Protein AF-A0A0L0FD41-F1 (afdb_monomer)

Secondary structure (DSSP, 8-state):
-PPPHHHHHHHHHHHHHHHHHHHHHH-TTTTTSTTTTHHHHHHHHHHHHHHHHHHHHH-SHHHHHHHHSSHHHHHHHHHHHHHHHHHHHHHHHHHHHTT--HHHHHHHHHHHTHHHHHHHHHHHHHHHHHTT-TTS--

pLDDT: mean 87.25, std 13.22, range [45.03, 97.62]

Mean predicted aligned error: 6.08 Å

Solvent-accessible surface area (backbone atoms only — not comparable to full-atom values): 7471 Å² total; per-residue (Å²): 138,83,87,48,72,69,58,52,53,51,51,50,51,51,52,52,50,50,51,50,53,50,50,60,68,74,32,75,61,62,68,36,39,81,58,31,21,53,59,37,39,51,54,19,53,53,51,46,53,52,49,52,53,47,38,74,76,64,44,67,65,57,59,59,48,54,35,64,71,43,73,66,27,36,49,52,45,50,52,54,52,50,54,43,53,53,50,48,64,67,45,48,63,58,31,52,76,58,70,49,76,58,67,69,52,51,54,50,21,74,78,47,45,65,38,30,51,30,39,49,52,14,50,41,41,46,45,27,30,73,70,57,47,37,70,64,85,112

Organism: NCBI:txid667725

Radius of gyration: 16.74 Å; Cα contacts (8 Å, |Δi|>4): 90; chains: 1; bounding box: 39×34×46 Å

Foldseek 3Di:
DDQDPVNVVVVVVVVLVVVVVVCVVPPPDCCLALCNLVSLVCVLVVVVVVVVVCCVVPNCVVVVCQCPVDPVSVVVVVVLVVVQVVLCVVCVVLCVVLVHDVVVLVVVCVVPPPSSSSNSVSVSSNSCSVVVNSVVPD

Structure (mmCIF, N/CA/C/O backbone):
data_AF-A0A0L0FD4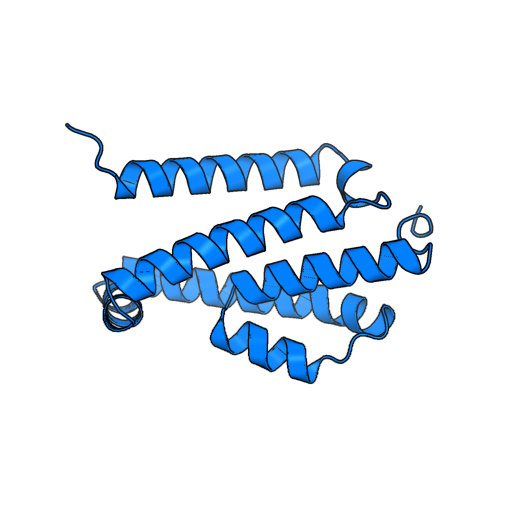1-F1
#
_entry.id   AF-A0A0L0FD41-F1
#
loop_
_atom_site.group_PDB
_atom_site.id
_atom_site.type_symbol
_atom_site.label_atom_id
_atom_site.label_alt_id
_atom_site.label_comp_id
_atom_site.label_asym_id
_atom_site.label_entity_id
_atom_site.label_seq_id
_atom_site.pdbx_PDB_ins_code
_atom_site.Cartn_x
_atom_site.Cartn_y
_atom_site.Cartn_z
_atom_site.occupancy
_atom_site.B_iso_or_equiv
_atom_site.auth_seq_id
_atom_site.auth_comp_id
_atom_site.auth_asym_id
_atom_site.auth_atom_id
_atom_site.pdbx_PDB_model_num
ATOM 1 N N . MET A 1 1 ? 21.272 21.247 -13.715 1.00 63.06 1 MET A N 1
ATOM 2 C CA . MET A 1 1 ? 20.534 19.997 -13.452 1.00 63.06 1 MET A CA 1
ATOM 3 C C . MET A 1 1 ? 19.062 20.362 -13.350 1.00 63.06 1 MET A C 1
ATOM 5 O O . MET A 1 1 ? 18.699 21.079 -12.429 1.00 63.06 1 MET A O 1
ATOM 9 N N . THR A 1 2 ? 18.260 20.024 -14.357 1.00 71.81 2 THR A N 1
ATOM 10 C CA . THR A 1 2 ? 16.814 20.299 -14.379 1.00 71.81 2 THR A CA 1
ATOM 11 C C . THR A 1 2 ? 16.083 19.130 -13.736 1.00 71.81 2 THR A C 1
ATOM 13 O O . THR A 1 2 ? 16.267 18.004 -14.191 1.00 71.81 2 THR A O 1
ATOM 16 N N . ILE A 1 3 ? 15.281 19.390 -12.702 1.00 74.38 3 ILE A N 1
ATOM 17 C CA . ILE A 1 3 ? 14.441 18.363 -12.076 1.00 74.38 3 ILE A CA 1
ATOM 18 C C . ILE A 1 3 ? 13.376 17.934 -13.088 1.00 74.38 3 ILE A C 1
ATOM 20 O O . ILE A 1 3 ? 12.702 18.776 -13.687 1.00 74.38 3 ILE A O 1
ATOM 24 N N . THR A 1 4 ? 13.241 16.632 -13.293 1.00 88.31 4 THR A N 1
ATOM 25 C CA . THR A 1 4 ? 12.251 16.044 -14.199 1.00 88.31 4 THR A CA 1
ATOM 26 C C . THR A 1 4 ? 10.917 15.801 -13.483 1.00 88.31 4 THR A C 1
ATOM 28 O O . THR A 1 4 ? 10.868 15.652 -12.264 1.00 88.31 4 THR A O 1
ATOM 31 N N . LEU A 1 5 ? 9.806 15.740 -14.227 1.00 81.25 5 LEU A N 1
ATOM 32 C CA . LEU A 1 5 ? 8.480 15.455 -13.651 1.00 81.25 5 LEU A CA 1
ATOM 33 C C . LEU A 1 5 ? 8.442 14.162 -12.801 1.00 81.25 5 LEU A C 1
ATOM 35 O O . LEU A 1 5 ? 7.890 14.218 -11.702 1.00 81.25 5 LEU A O 1
ATOM 39 N N . PRO A 1 6 ? 9.065 13.038 -13.215 1.00 81.31 6 PRO A N 1
ATOM 40 C CA . PRO A 1 6 ? 9.140 11.834 -12.384 1.00 81.31 6 PRO A CA 1
ATOM 41 C C . PRO A 1 6 ? 9.857 12.049 -11.047 1.00 81.31 6 PRO A C 1
ATOM 43 O O . PRO A 1 6 ? 9.408 11.542 -10.021 1.00 81.31 6 PRO A O 1
ATOM 46 N N . GLU A 1 7 ? 10.937 12.832 -11.033 1.00 80.44 7 GLU A N 1
ATOM 47 C CA . GLU A 1 7 ? 11.662 13.163 -9.801 1.00 80.44 7 GLU A CA 1
ATOM 48 C C . GLU A 1 7 ? 10.808 14.021 -8.860 1.00 80.44 7 GLU A C 1
ATOM 50 O O . GLU A 1 7 ? 10.832 13.809 -7.647 1.00 80.44 7 GLU A O 1
ATOM 55 N N . ILE A 1 8 ? 9.997 14.939 -9.403 1.00 84.56 8 ILE A N 1
ATOM 56 C CA . ILE A 1 8 ? 9.028 15.717 -8.615 1.00 84.56 8 ILE A CA 1
ATOM 57 C C . ILE A 1 8 ? 7.979 14.787 -8.002 1.00 84.56 8 ILE A C 1
ATOM 59 O O . ILE A 1 8 ? 7.724 14.871 -6.802 1.00 84.56 8 ILE A O 1
ATOM 63 N N . TYR A 1 9 ? 7.394 13.876 -8.786 1.00 84.06 9 TYR A N 1
ATOM 64 C CA . TYR A 1 9 ? 6.399 12.928 -8.275 1.00 84.06 9 TYR A CA 1
ATOM 65 C C . TYR A 1 9 ? 6.976 1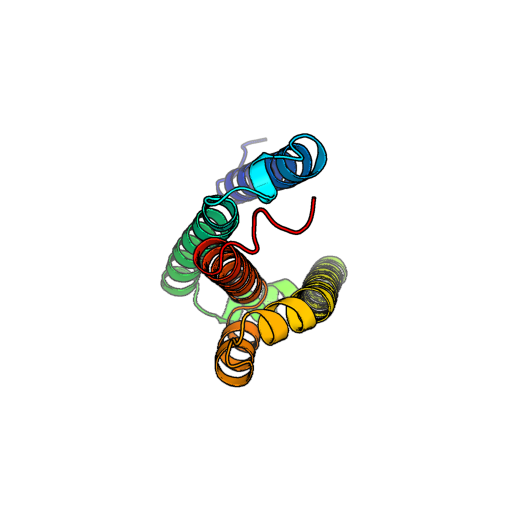2.027 -7.181 1.00 84.06 9 TYR A C 1
ATOM 67 O O . TYR A 1 9 ? 6.331 11.836 -6.149 1.00 84.06 9 TYR A O 1
ATOM 75 N N . ALA A 1 10 ? 8.206 11.539 -7.358 1.00 81.31 10 ALA A N 1
ATOM 76 C CA . ALA A 1 10 ? 8.902 10.749 -6.350 1.00 81.31 10 ALA A CA 1
ATOM 77 C C . ALA A 1 10 ? 9.149 11.552 -5.061 1.00 81.31 10 ALA A C 1
ATOM 79 O O . ALA A 1 10 ? 8.851 11.070 -3.968 1.00 81.31 10 ALA A O 1
ATOM 80 N N . ALA A 1 11 ? 9.624 12.796 -5.172 1.00 82.50 11 ALA A N 1
ATOM 81 C CA . ALA A 1 11 ? 9.842 13.667 -4.019 1.00 82.50 11 ALA A CA 1
ATOM 82 C C . ALA A 1 11 ? 8.533 13.976 -3.271 1.00 82.50 11 ALA A C 1
ATOM 84 O O . ALA A 1 11 ? 8.492 13.905 -2.041 1.00 82.50 11 ALA A O 1
ATOM 85 N N . CYS A 1 12 ? 7.447 14.259 -3.998 1.00 84.31 12 CYS A N 1
ATOM 86 C CA . CYS A 1 12 ? 6.123 14.454 -3.412 1.00 84.31 12 CYS A CA 1
ATOM 87 C C . CYS A 1 12 ? 5.629 13.191 -2.695 1.00 84.31 12 CYS A C 1
ATOM 89 O O . CYS A 1 12 ? 5.158 13.288 -1.564 1.00 84.31 12 CYS A O 1
ATOM 91 N N . ALA A 1 13 ? 5.774 12.012 -3.306 1.00 84.06 13 ALA A N 1
ATOM 92 C CA . ALA A 1 13 ? 5.374 10.746 -2.696 1.00 84.06 13 ALA A CA 1
ATOM 93 C C . ALA A 1 13 ? 6.143 10.471 -1.393 1.00 84.06 13 ALA A C 1
ATOM 95 O O . ALA A 1 13 ? 5.531 10.128 -0.380 1.00 84.06 13 ALA A O 1
ATOM 96 N N . LEU A 1 14 ? 7.462 10.694 -1.386 1.00 84.25 14 LEU A N 1
ATOM 97 C CA . LEU A 1 14 ? 8.297 10.564 -0.189 1.00 84.25 14 LEU A CA 1
ATOM 98 C C . LEU A 1 14 ? 7.890 11.556 0.904 1.00 84.25 14 LEU A C 1
ATOM 100 O O . LEU A 1 14 ? 7.770 11.168 2.064 1.00 84.25 14 LEU A O 1
ATOM 104 N N . ALA A 1 15 ? 7.627 12.816 0.547 1.00 83.56 15 ALA A N 1
ATOM 105 C CA . ALA A 1 15 ? 7.168 13.824 1.497 1.00 83.56 15 ALA A CA 1
ATOM 106 C C . ALA A 1 15 ? 5.806 13.450 2.105 1.00 83.56 15 ALA A C 1
ATOM 108 O O . ALA A 1 15 ? 5.643 13.497 3.323 1.00 83.56 15 ALA A O 1
ATOM 109 N N . CYS A 1 16 ? 4.846 13.012 1.286 1.00 81.56 16 CYS A N 1
ATOM 110 C CA . CYS A 1 16 ? 3.546 12.538 1.759 1.00 81.56 16 CYS A CA 1
ATOM 111 C C . CYS A 1 16 ? 3.688 11.313 2.674 1.00 81.56 16 CYS A C 1
ATOM 113 O O . CYS A 1 16 ? 3.068 11.276 3.735 1.00 81.56 16 CYS A O 1
ATOM 115 N N . GLY A 1 17 ? 4.532 10.343 2.309 1.00 82.19 17 GLY A N 1
ATOM 116 C CA . GLY A 1 17 ? 4.825 9.172 3.137 1.00 82.19 17 GLY A CA 1
ATOM 117 C C . GLY A 1 17 ? 5.469 9.544 4.475 1.00 82.19 17 GLY A C 1
ATOM 118 O O . GLY A 1 17 ? 5.042 9.063 5.521 1.00 82.19 17 GLY A O 1
ATOM 119 N N . ALA A 1 18 ? 6.434 10.464 4.475 1.00 82.38 18 ALA A N 1
ATOM 120 C CA . ALA A 1 18 ? 7.060 10.959 5.697 1.00 82.38 18 ALA A CA 1
ATOM 121 C C . ALA A 1 18 ? 6.048 11.677 6.603 1.00 82.38 18 ALA A C 1
ATOM 123 O O . ALA A 1 18 ? 5.997 11.409 7.801 1.00 82.38 18 ALA A O 1
ATOM 124 N N . VAL A 1 19 ? 5.189 12.532 6.037 1.00 79.62 19 VAL A N 1
ATOM 125 C CA . VAL A 1 19 ? 4.104 13.189 6.783 1.00 79.62 19 VAL A CA 1
ATOM 126 C C . VAL A 1 19 ? 3.144 12.155 7.367 1.00 79.62 19 VAL A C 1
ATOM 128 O O . VAL A 1 19 ? 2.779 12.264 8.537 1.00 79.62 19 VAL A O 1
ATOM 131 N N . PHE A 1 20 ? 2.767 11.130 6.601 1.00 77.19 20 PHE A N 1
ATOM 132 C CA . PHE A 1 20 ? 1.929 10.036 7.090 1.00 77.19 20 PHE A CA 1
ATOM 133 C C . PHE A 1 20 ? 2.566 9.333 8.296 1.00 77.19 20 PHE A C 1
ATOM 135 O O . PHE A 1 20 ? 1.936 9.215 9.343 1.00 77.19 20 PHE A O 1
ATOM 142 N N . LEU A 1 21 ? 3.839 8.946 8.195 1.00 81.56 21 LEU A N 1
ATOM 143 C CA . LEU A 1 21 ? 4.557 8.261 9.272 1.00 81.56 21 LEU A CA 1
ATOM 144 C C . LEU A 1 21 ? 4.711 9.139 10.522 1.00 81.56 21 LEU A C 1
ATOM 146 O O . LEU A 1 21 ? 4.439 8.691 11.638 1.00 81.56 21 LEU A O 1
ATOM 150 N N . VAL A 1 22 ? 5.076 10.408 10.352 1.00 78.62 22 VAL A N 1
ATOM 151 C CA . VAL A 1 22 ? 5.218 11.357 11.465 1.00 78.62 22 VAL A CA 1
ATOM 152 C C . VAL A 1 22 ? 3.865 11.580 12.142 1.00 78.62 22 VAL A C 1
ATOM 154 O O . VAL A 1 22 ? 3.740 11.407 13.352 1.00 78.62 22 VAL A O 1
ATOM 157 N N . THR A 1 23 ? 2.816 11.887 11.379 1.00 69.12 23 THR A N 1
ATOM 158 C CA . THR A 1 23 ? 1.479 12.111 11.953 1.00 69.12 23 THR A CA 1
ATOM 159 C C . THR A 1 23 ? 0.924 10.856 12.627 1.00 69.12 23 THR A C 1
ATOM 161 O O . THR A 1 23 ? 0.356 10.969 13.712 1.00 69.12 23 THR A O 1
ATOM 164 N N . SER A 1 24 ? 1.172 9.665 12.068 1.00 67.94 24 SER A N 1
ATOM 165 C CA . SER A 1 24 ? 0.786 8.385 12.677 1.00 67.94 24 SER A CA 1
ATOM 166 C C . SER A 1 24 ? 1.470 8.107 14.017 1.00 67.94 24 SER A C 1
ATOM 168 O O . SER A 1 24 ? 0.847 7.559 14.922 1.00 67.94 24 SER A O 1
ATOM 170 N N . THR A 1 25 ? 2.732 8.517 14.161 1.00 72.12 25 THR A N 1
ATOM 171 C CA . THR A 1 25 ? 3.545 8.243 15.353 1.00 72.12 25 THR A CA 1
ATOM 172 C C . THR A 1 25 ? 3.279 9.250 16.470 1.00 72.12 25 THR A C 1
ATOM 174 O O . THR A 1 25 ? 3.163 8.876 17.633 1.00 72.12 25 THR A O 1
ATOM 177 N N . PHE A 1 26 ? 3.184 10.538 16.133 1.00 66.19 26 PHE A N 1
ATOM 178 C CA . PHE A 1 26 ? 3.117 11.610 17.131 1.00 66.19 26 PHE A CA 1
ATOM 179 C C . PHE A 1 26 ? 1.691 11.999 17.531 1.00 66.19 26 PHE A C 1
ATOM 181 O O . PHE A 1 26 ? 1.497 12.620 18.574 1.00 66.19 26 PHE A O 1
ATOM 188 N N . SER A 1 27 ? 0.678 11.636 16.741 1.00 55.53 27 SER A N 1
ATOM 189 C CA . SER A 1 27 ? -0.721 11.955 17.039 1.00 55.53 27 SER A CA 1
ATOM 190 C C . SER A 1 27 ? -1.489 10.700 17.438 1.00 55.53 27 SER A C 1
ATOM 192 O O . SER A 1 27 ? -2.291 10.181 16.663 1.00 55.53 27 SER A O 1
ATOM 194 N N . GLY A 1 28 ? -1.291 10.235 18.675 1.00 52.66 28 GLY A N 1
ATOM 195 C CA . GLY A 1 28 ? -1.993 9.064 19.221 1.00 52.66 28 GLY A CA 1
ATOM 196 C C . GLY A 1 28 ? -3.530 9.128 19.130 1.00 52.66 28 GLY A C 1
ATOM 197 O O . GLY A 1 28 ? -4.177 8.086 19.179 1.00 52.66 28 GLY A O 1
ATOM 198 N N . SER A 1 29 ? -4.125 10.317 18.933 1.00 53.25 29 SER A N 1
ATOM 199 C CA . SER A 1 29 ? -5.572 10.510 18.720 1.00 53.25 29 SER A CA 1
ATOM 200 C C . SER A 1 29 ? -6.017 10.557 17.247 1.00 53.25 29 SER A C 1
ATOM 202 O O . SER A 1 29 ? -7.188 10.317 16.951 1.00 53.25 29 SER A O 1
ATOM 204 N N . PHE A 1 30 ? -5.119 10.852 16.298 1.00 50.56 30 PHE A N 1
ATOM 205 C CA . PHE A 1 30 ? -5.492 11.070 14.890 1.00 50.56 30 PHE A CA 1
ATOM 206 C C . PHE A 1 30 ? -5.786 9.753 14.158 1.00 50.56 30 PHE A C 1
ATOM 208 O O . PHE A 1 30 ? -6.635 9.707 13.269 1.00 50.56 30 PHE A O 1
ATOM 215 N N . MET A 1 31 ? -5.134 8.665 14.581 1.00 54.44 31 MET A N 1
ATOM 216 C CA . MET A 1 31 ? -5.308 7.318 14.019 1.00 54.44 31 MET A CA 1
ATOM 217 C C . MET A 1 31 ? -6.216 6.390 14.832 1.00 54.44 31 MET A C 1
ATOM 219 O O . MET A 1 31 ? -6.434 5.248 14.436 1.00 54.44 31 MET A O 1
ATOM 223 N N . THR A 1 32 ? -6.762 6.868 15.946 1.00 58.25 32 THR A N 1
ATOM 224 C CA . THR A 1 32 ? -7.642 6.092 16.838 1.00 58.25 32 THR A CA 1
ATOM 225 C C . THR A 1 32 ? -9.062 6.662 16.892 1.00 58.25 32 THR A C 1
ATOM 227 O O . THR A 1 32 ? -9.980 6.020 17.387 1.00 58.25 32 THR A O 1
ATOM 230 N N . GLY A 1 33 ? -9.291 7.851 16.325 1.00 65.19 33 GLY A N 1
ATOM 231 C CA . GLY A 1 33 ? -10.615 8.465 16.264 1.00 65.19 33 GLY A CA 1
ATOM 232 C C . GLY A 1 33 ? -11.544 7.866 15.202 1.00 65.19 33 GLY A C 1
ATOM 233 O O . GLY A 1 33 ? -11.128 7.169 14.276 1.00 65.19 33 GLY A O 1
ATOM 234 N N . SER A 1 34 ? -12.820 8.259 15.254 1.00 76.12 34 SER A N 1
ATOM 235 C CA . SER A 1 34 ? -13.874 7.872 14.296 1.00 76.12 34 SER A CA 1
ATOM 236 C C . SER A 1 34 ? -13.599 8.248 12.832 1.00 76.12 34 SER A C 1
ATOM 238 O O . SER A 1 34 ? -14.395 7.917 11.959 1.00 76.12 34 SER A O 1
ATOM 240 N N . LYS A 1 35 ? -12.493 8.947 12.554 1.00 84.00 35 LYS A N 1
ATOM 241 C CA . LYS A 1 35 ? -12.059 9.411 11.230 1.00 84.00 35 LYS A CA 1
ATOM 242 C C . LYS A 1 35 ? -10.694 8.860 10.803 1.00 84.00 35 LYS A C 1
ATOM 244 O O . LYS A 1 35 ? -10.186 9.271 9.763 1.00 84.00 35 LYS A O 1
ATOM 249 N N . ALA A 1 36 ? -10.115 7.922 11.556 1.00 84.31 36 ALA A N 1
ATOM 250 C CA . ALA A 1 36 ? -8.800 7.343 11.267 1.00 84.31 36 ALA A CA 1
ATOM 251 C C . ALA A 1 36 ? -8.691 6.734 9.856 1.00 84.31 36 ALA A C 1
ATOM 253 O O . ALA A 1 36 ? -7.616 6.713 9.264 1.00 84.31 36 ALA A O 1
ATOM 254 N N . TYR A 1 37 ? -9.815 6.288 9.285 1.00 89.75 37 TYR A N 1
ATOM 255 C CA . TYR A 1 37 ? -9.883 5.733 7.934 1.00 89.75 37 TYR A 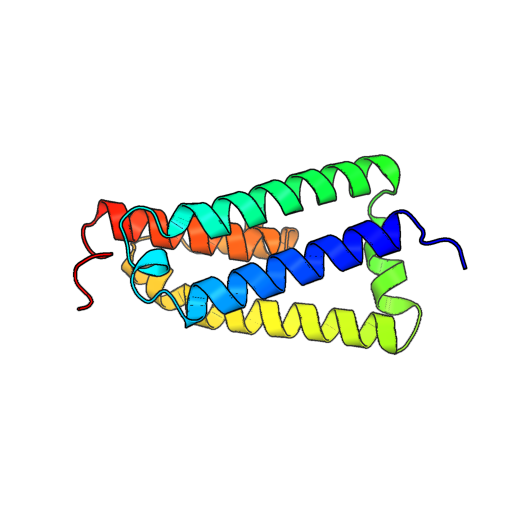CA 1
ATOM 256 C C . TYR A 1 37 ? -9.632 6.752 6.810 1.00 89.75 37 TYR A C 1
ATOM 258 O O . TYR A 1 37 ? -9.307 6.344 5.697 1.00 89.75 37 TYR A O 1
ATOM 266 N N . ILE A 1 38 ? -9.791 8.060 7.059 1.00 89.50 38 ILE A N 1
ATOM 267 C CA . ILE A 1 38 ? -9.733 9.089 6.006 1.00 89.50 38 ILE A CA 1
ATOM 268 C C . ILE A 1 38 ? -8.351 9.129 5.359 1.00 89.50 38 ILE A C 1
ATOM 270 O O . ILE A 1 38 ? -8.240 9.191 4.138 1.00 89.50 38 ILE A O 1
ATOM 274 N N . VAL A 1 39 ? -7.296 9.074 6.169 1.00 86.69 39 VAL A N 1
ATOM 275 C CA . VAL A 1 39 ? -5.925 9.183 5.670 1.00 86.69 39 VAL A CA 1
ATOM 276 C C . VAL A 1 39 ? -5.578 8.025 4.727 1.00 86.69 39 VAL A C 1
ATOM 278 O O . VAL A 1 39 ? -5.280 8.305 3.566 1.00 86.69 39 VAL A O 1
ATOM 281 N N . PRO A 1 40 ? -5.673 6.739 5.127 1.00 90.50 40 PRO A N 1
ATOM 282 C CA . PRO A 1 40 ? -5.414 5.645 4.195 1.00 90.50 40 PRO A CA 1
ATOM 283 C C . PRO A 1 40 ? -6.380 5.650 2.998 1.00 90.50 40 PRO A C 1
ATOM 285 O O . PRO A 1 40 ? -5.965 5.300 1.895 1.00 90.50 40 PRO A O 1
ATOM 288 N N . ALA A 1 41 ? -7.627 6.115 3.152 1.00 93.31 41 ALA A N 1
ATOM 289 C CA . ALA A 1 41 ? -8.548 6.249 2.021 1.00 93.31 41 ALA A CA 1
ATOM 290 C C . ALA A 1 41 ? -8.042 7.248 0.964 1.00 93.31 41 ALA A C 1
ATOM 292 O O . ALA A 1 41 ? -8.065 6.927 -0.221 1.00 93.31 41 ALA A O 1
ATOM 293 N N . ILE A 1 42 ? -7.552 8.424 1.378 1.00 91.19 42 ILE A N 1
ATOM 294 C CA . ILE A 1 42 ? -6.985 9.441 0.472 1.00 91.19 42 ILE A CA 1
ATOM 295 C C . ILE A 1 42 ? -5.710 8.916 -0.195 1.00 91.19 42 ILE A C 1
ATOM 297 O O . ILE A 1 42 ? -5.552 9.054 -1.406 1.00 91.19 42 ILE A O 1
ATOM 301 N N . PHE A 1 43 ? -4.806 8.292 0.563 1.00 90.00 43 PHE A N 1
ATOM 302 C CA . PHE A 1 43 ? -3.573 7.743 -0.010 1.00 90.00 43 PHE A CA 1
ATOM 303 C C . PHE A 1 43 ? -3.863 6.644 -1.036 1.00 90.00 43 PHE A C 1
ATOM 305 O O . PHE A 1 43 ? -3.290 6.653 -2.125 1.00 90.00 43 PHE A O 1
ATOM 312 N N . SER A 1 44 ? -4.786 5.731 -0.724 1.00 94.81 44 SER A N 1
ATOM 313 C CA . SER A 1 44 ? -5.182 4.669 -1.648 1.00 94.81 44 SER A CA 1
ATOM 314 C C . SER A 1 44 ? -5.857 5.228 -2.904 1.00 94.81 44 SER A C 1
ATOM 316 O O . SER A 1 44 ? -5.473 4.858 -4.013 1.00 94.81 44 SER A O 1
ATOM 318 N N . SER A 1 45 ? -6.805 6.163 -2.768 1.00 94.50 45 SER A N 1
ATOM 319 C CA . SER A 1 45 ? -7.509 6.740 -3.921 1.00 94.50 45 SER A CA 1
ATOM 320 C C . SER A 1 45 ? -6.599 7.602 -4.800 1.00 94.50 45 SER A C 1
ATOM 322 O O . SER A 1 45 ? -6.674 7.522 -6.029 1.00 94.50 45 SER A O 1
ATOM 324 N N . GLY A 1 46 ? -5.704 8.382 -4.190 1.00 92.62 46 GLY A N 1
ATOM 325 C CA . GLY A 1 46 ? -4.701 9.174 -4.893 1.00 92.62 46 GLY A CA 1
ATOM 326 C C . GLY A 1 46 ? -3.730 8.290 -5.672 1.00 92.62 46 GLY A C 1
ATOM 327 O O . GLY A 1 46 ? -3.520 8.510 -6.866 1.00 92.62 46 GLY A O 1
ATOM 328 N N . PHE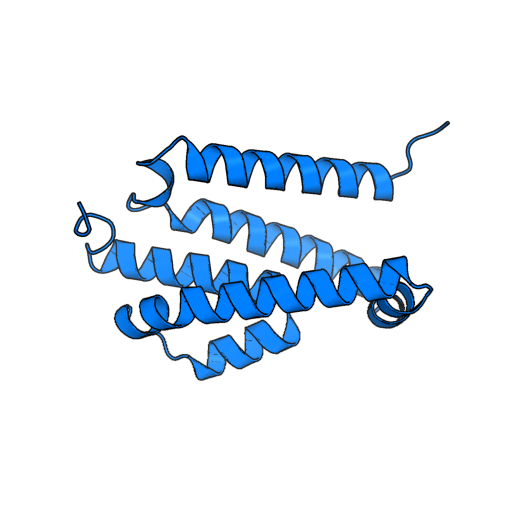 A 1 47 ? -3.201 7.240 -5.036 1.00 93.62 47 PHE A N 1
ATOM 329 C CA . PHE A 1 47 ? -2.270 6.332 -5.702 1.00 93.62 47 PHE A CA 1
ATOM 330 C C . PHE A 1 47 ? -2.953 5.484 -6.785 1.00 93.62 47 PHE A C 1
ATOM 332 O O . PHE A 1 47 ? -2.377 5.286 -7.854 1.00 93.62 47 PHE A O 1
ATOM 339 N N . LEU A 1 48 ? -4.201 5.052 -6.573 1.00 96.00 48 LEU A N 1
ATOM 340 C CA . LEU A 1 48 ? -4.993 4.381 -7.605 1.00 96.00 48 LEU A CA 1
ATOM 341 C C . LEU A 1 48 ? -5.208 5.286 -8.822 1.00 96.00 48 LEU A C 1
ATOM 343 O O . LEU A 1 48 ? -5.000 4.847 -9.948 1.00 96.00 48 LEU A O 1
ATOM 347 N N . SER A 1 49 ? -5.578 6.549 -8.600 1.00 95.62 49 SER A N 1
ATOM 348 C CA . SER A 1 49 ? -5.802 7.516 -9.682 1.00 95.62 49 SER A CA 1
ATOM 349 C C . SER A 1 49 ? -4.530 7.744 -10.496 1.00 95.62 49 SER A C 1
ATOM 351 O O . SER A 1 49 ? -4.566 7.677 -11.723 1.00 95.62 49 SER A O 1
ATOM 353 N N . PHE A 1 50 ? -3.395 7.940 -9.819 1.00 93.06 50 PHE A N 1
ATOM 354 C CA . PHE A 1 50 ? -2.096 8.051 -10.481 1.00 93.06 50 PHE A CA 1
ATOM 355 C C . PHE A 1 50 ? -1.750 6.777 -11.262 1.00 93.06 50 PHE A C 1
ATOM 357 O O . PHE A 1 50 ? -1.393 6.860 -12.430 1.00 93.06 50 PHE A O 1
ATOM 364 N N . SER A 1 51 ? -1.956 5.599 -10.667 1.00 94.50 51 SER A N 1
ATOM 365 C CA . SER A 1 51 ? -1.674 4.309 -11.310 1.00 94.50 51 SER A CA 1
ATOM 366 C C . SER A 1 51 ? -2.527 4.074 -12.556 1.00 94.50 51 SER A C 1
ATOM 368 O O . SER A 1 51 ? -2.014 3.594 -13.561 1.00 94.50 51 SER A O 1
ATOM 370 N N . ILE A 1 52 ? -3.812 4.446 -12.531 1.00 95.62 52 ILE A N 1
ATOM 371 C CA . ILE A 1 52 ? -4.688 4.379 -13.709 1.00 95.62 52 ILE A CA 1
ATOM 372 C C . ILE A 1 52 ? -4.148 5.284 -14.818 1.00 95.62 52 ILE A C 1
ATOM 374 O O . ILE A 1 52 ? -4.033 4.839 -15.957 1.00 95.62 52 ILE A O 1
ATOM 378 N N . ILE A 1 53 ? -3.779 6.527 -14.491 1.00 94.88 53 ILE A N 1
ATOM 379 C CA . ILE A 1 53 ? -3.201 7.468 -15.459 1.00 94.88 53 ILE A CA 1
ATOM 380 C C . ILE A 1 53 ? -1.908 6.893 -16.051 1.00 94.88 53 ILE A C 1
ATOM 382 O O . ILE A 1 53 ? -1.746 6.906 -17.269 1.00 94.88 53 ILE A O 1
ATOM 386 N N . THR A 1 54 ? -1.011 6.346 -15.230 1.00 93.75 54 THR A N 1
ATOM 387 C CA . THR A 1 54 ? 0.230 5.714 -15.701 1.00 93.75 54 THR A CA 1
ATOM 388 C C . THR A 1 54 ? -0.058 4.531 -16.621 1.00 93.75 54 THR A C 1
ATOM 390 O O . THR A 1 54 ? 0.486 4.473 -17.716 1.00 93.75 54 THR A O 1
ATOM 393 N N . ILE A 1 55 ? -0.963 3.621 -16.245 1.00 95.50 55 ILE A N 1
ATOM 394 C CA . ILE A 1 55 ? -1.305 2.448 -17.067 1.00 95.50 55 ILE A CA 1
ATOM 395 C C . ILE A 1 55 ? -1.932 2.865 -18.402 1.00 95.50 55 ILE A C 1
ATOM 397 O O . ILE A 1 55 ? -1.625 2.266 -19.429 1.00 95.50 55 ILE A O 1
ATOM 401 N N . VAL A 1 56 ? -2.787 3.890 -18.414 1.00 97.12 56 VAL A N 1
ATOM 402 C CA . VAL A 1 56 ? -3.399 4.402 -19.651 1.00 97.12 56 VAL A CA 1
ATOM 403 C C . VAL A 1 56 ? -2.349 5.002 -20.592 1.00 97.12 56 VAL A C 1
ATOM 405 O O . VAL A 1 56 ? -2.462 4.825 -21.802 1.00 97.12 56 VAL A O 1
ATOM 408 N N . ASN A 1 57 ? -1.333 5.688 -20.059 1.00 95.50 57 ASN A N 1
ATOM 409 C CA . ASN A 1 57 ? -0.316 6.363 -20.871 1.00 95.50 57 ASN A CA 1
ATOM 410 C C . ASN A 1 57 ? 0.869 5.463 -21.260 1.00 95.50 57 ASN A C 1
ATOM 412 O O . ASN A 1 57 ? 1.439 5.636 -22.333 1.00 95.50 57 ASN A O 1
ATOM 416 N N . GLU A 1 58 ? 1.248 4.516 -20.404 1.00 95.38 58 GLU A N 1
ATOM 417 C CA . GLU A 1 58 ? 2.500 3.752 -20.525 1.00 95.38 58 GLU A CA 1
ATOM 418 C C . GLU A 1 58 ? 2.272 2.234 -20.637 1.00 95.38 58 GLU A C 1
ATOM 420 O O . GLU A 1 58 ? 3.183 1.478 -20.983 1.00 95.38 58 GLU A O 1
ATOM 425 N N . GLY A 1 59 ? 1.048 1.764 -20.384 1.00 95.19 59 GLY A N 1
ATOM 426 C CA . GLY A 1 59 ? 0.708 0.346 -20.352 1.00 95.19 59 GLY A CA 1
ATOM 427 C C . GLY A 1 59 ? 1.245 -0.382 -19.114 1.00 95.19 59 GLY A C 1
ATOM 428 O O . GLY A 1 59 ? 1.762 0.210 -18.170 1.00 95.19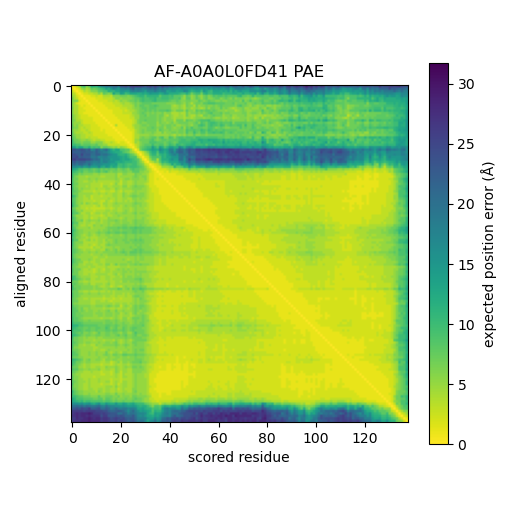 59 GLY A O 1
ATOM 429 N N . LEU A 1 60 ? 1.107 -1.712 -19.111 1.00 94.81 60 LEU A N 1
ATOM 430 C CA . LEU A 1 60 ? 1.566 -2.572 -18.009 1.00 94.81 60 LEU A CA 1
ATOM 431 C C . LEU A 1 60 ? 2.984 -3.122 -18.209 1.00 94.81 60 LEU A C 1
ATOM 433 O O . LEU A 1 60 ? 3.619 -3.535 -17.242 1.00 94.81 60 LEU A O 1
ATOM 437 N N . ALA A 1 61 ? 3.501 -3.131 -19.441 1.00 96.38 61 ALA A N 1
ATOM 438 C CA . ALA A 1 61 ? 4.833 -3.663 -19.735 1.00 96.38 61 ALA A CA 1
ATOM 439 C C . ALA A 1 61 ? 5.964 -2.981 -18.928 1.00 96.38 61 ALA A C 1
ATOM 441 O O . ALA A 1 61 ? 6.836 -3.703 -18.428 1.00 96.38 61 ALA A O 1
ATOM 442 N N . PRO A 1 62 ? 5.944 -1.646 -18.706 1.00 94.50 62 PRO A N 1
ATOM 443 C CA . PRO A 1 62 ? 6.950 -0.975 -17.884 1.00 94.50 62 PRO A CA 1
ATOM 444 C C . PRO A 1 62 ? 6.974 -1.438 -16.428 1.00 94.50 62 PRO A C 1
ATOM 446 O O . PRO A 1 62 ? 8.024 -1.353 -15.796 1.00 94.50 62 PRO A O 1
ATOM 449 N N . VAL A 1 63 ? 5.862 -1.967 -15.897 1.00 91.69 63 VAL A N 1
ATOM 450 C CA . VAL A 1 63 ? 5.827 -2.515 -14.535 1.00 91.69 63 VAL A CA 1
ATOM 451 C C . VAL A 1 63 ? 6.857 -3.627 -14.425 1.00 91.69 63 VAL A C 1
ATOM 453 O O . VAL A 1 63 ? 7.779 -3.517 -13.630 1.00 91.69 63 VAL A O 1
ATOM 456 N N . TRP A 1 64 ? 6.769 -4.669 -15.250 1.00 93.81 64 TRP A N 1
ATOM 457 C CA . TRP A 1 64 ? 7.729 -5.770 -15.168 1.00 93.81 64 TRP A CA 1
ATOM 458 C C . TRP A 1 64 ? 9.151 -5.308 -15.500 1.00 93.81 64 TRP A C 1
ATOM 460 O O . TRP A 1 64 ? 10.078 -5.567 -14.737 1.00 93.81 64 TRP A O 1
ATOM 470 N N . TYR A 1 65 ? 9.304 -4.552 -16.590 1.00 96.69 65 TYR A N 1
ATOM 471 C CA . TYR A 1 65 ? 10.609 -4.088 -17.053 1.00 96.69 65 TYR A CA 1
ATOM 472 C C . TYR A 1 65 ? 11.379 -3.307 -15.975 1.00 96.69 65 TYR A C 1
ATOM 474 O O . TYR A 1 65 ? 12.534 -3.630 -15.698 1.00 96.69 65 TYR A O 1
ATOM 482 N N . ASN A 1 66 ? 10.738 -2.341 -15.307 1.00 94.69 66 ASN A N 1
ATOM 483 C CA . ASN A 1 66 ? 11.388 -1.516 -14.284 1.00 94.69 66 ASN A CA 1
ATOM 484 C C . ASN A 1 66 ? 11.771 -2.311 -13.025 1.00 94.69 66 ASN A C 1
ATOM 486 O O . ASN A 1 66 ? 12.771 -1.991 -12.384 1.00 94.69 66 ASN A O 1
ATOM 490 N N . HIS A 1 67 ? 11.030 -3.373 -12.695 1.00 95.56 67 HIS A N 1
ATOM 491 C CA . HIS A 1 67 ? 11.329 -4.237 -11.548 1.00 95.56 67 HIS A CA 1
ATOM 492 C C . HIS A 1 67 ? 12.403 -5.293 -11.840 1.00 95.56 67 HIS A C 1
ATOM 494 O O . HIS A 1 67 ? 12.864 -5.950 -10.914 1.00 95.56 67 HIS A O 1
ATOM 500 N N . THR A 1 68 ? 12.823 -5.464 -13.097 1.00 96.19 68 THR A N 1
ATOM 501 C CA . THR A 1 68 ? 13.846 -6.456 -13.477 1.00 96.19 68 THR A CA 1
ATOM 502 C C . THR A 1 68 ? 15.044 -5.860 -14.213 1.00 96.19 68 THR A C 1
ATOM 504 O O . THR A 1 68 ? 15.934 -6.599 -14.626 1.00 96.19 68 THR A O 1
ATOM 507 N N . LEU A 1 69 ? 15.076 -4.540 -14.413 1.00 96.75 69 LEU A N 1
ATOM 508 C CA . LEU A 1 69 ? 16.080 -3.867 -15.242 1.00 96.75 69 LEU A CA 1
ATOM 509 C C . LEU A 1 69 ? 17.513 -4.044 -14.720 1.00 96.75 69 LEU A C 1
ATOM 511 O O . LEU A 1 69 ? 18.461 -4.157 -15.492 1.00 96.75 69 LEU A O 1
ATOM 515 N N . ASN A 1 70 ? 17.684 -4.009 -13.402 1.00 97.19 70 ASN A N 1
ATOM 516 C CA . ASN A 1 70 ? 18.9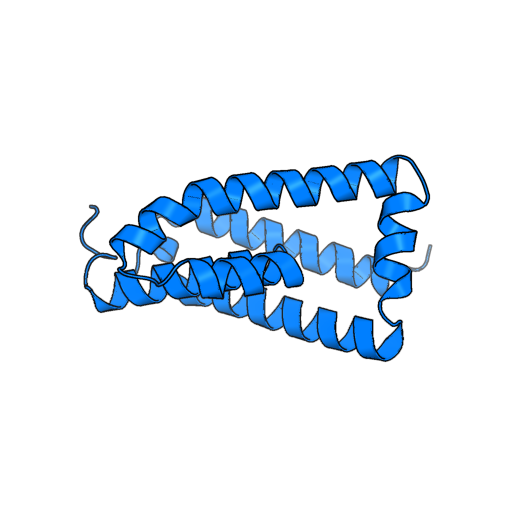72 -4.115 -12.728 1.00 97.19 70 ASN A CA 1
ATOM 517 C C . ASN A 1 70 ? 18.759 -4.544 -11.267 1.00 97.19 70 ASN A C 1
ATOM 519 O O . ASN A 1 70 ? 17.624 -4.665 -10.806 1.00 97.19 70 ASN A O 1
ATOM 523 N N . TYR A 1 71 ? 19.849 -4.737 -10.520 1.00 97.31 71 TYR A N 1
ATOM 524 C CA . TYR A 1 71 ? 19.760 -5.157 -9.120 1.00 97.31 71 TYR A CA 1
ATOM 525 C C . TYR A 1 71 ? 18.993 -4.182 -8.221 1.00 97.31 71 TYR A C 1
ATOM 527 O O . TYR A 1 71 ? 18.313 -4.646 -7.313 1.00 97.31 71 TYR A O 1
ATOM 535 N N . TRP A 1 72 ? 19.042 -2.870 -8.476 1.00 97.38 72 TRP A N 1
ATOM 536 C CA . TRP A 1 72 ? 18.242 -1.899 -7.723 1.00 97.38 72 TRP A CA 1
ATOM 537 C C . TRP A 1 72 ? 16.749 -2.050 -8.014 1.00 97.38 72 TRP A C 1
ATOM 539 O O . TRP A 1 72 ? 15.959 -2.096 -7.079 1.00 97.38 72 TRP A O 1
ATOM 549 N N . GLY A 1 73 ? 16.360 -2.207 -9.282 1.00 96.12 73 GLY A N 1
ATOM 550 C CA . GLY A 1 73 ? 14.967 -2.469 -9.663 1.00 96.12 73 GLY A CA 1
ATOM 551 C C . GLY A 1 73 ? 14.422 -3.743 -9.011 1.00 96.12 73 GLY A C 1
ATOM 552 O O . GLY A 1 73 ? 13.354 -3.718 -8.396 1.00 96.12 73 GLY A O 1
ATOM 553 N N . SER A 1 74 ? 15.199 -4.829 -9.053 1.00 96.69 74 SER A N 1
ATOM 554 C CA . SER A 1 74 ? 14.834 -6.091 -8.401 1.00 96.69 74 SER A CA 1
ATOM 555 C C . SER A 1 74 ? 14.770 -5.963 -6.879 1.00 96.69 74 SER A C 1
ATOM 557 O O . SER A 1 74 ? 13.858 -6.499 -6.253 1.00 96.69 74 SER A O 1
ATOM 559 N N . GLN A 1 75 ? 15.711 -5.240 -6.267 1.00 97.62 75 GLN A N 1
ATOM 560 C CA . GLN A 1 75 ? 15.736 -5.027 -4.822 1.00 97.62 75 GLN A CA 1
ATOM 561 C C . GLN A 1 75 ? 14.536 -4.193 -4.349 1.00 97.62 75 GLN A C 1
ATOM 563 O O . GLN A 1 75 ? 13.908 -4.578 -3.365 1.00 97.62 75 GLN A O 1
ATOM 568 N N . ILE A 1 76 ? 14.150 -3.142 -5.082 1.00 95.25 76 ILE A N 1
ATOM 569 C CA . ILE A 1 76 ? 12.933 -2.357 -4.815 1.00 95.25 76 ILE A CA 1
ATOM 570 C C . ILE A 1 76 ? 11.685 -3.237 -4.952 1.00 95.25 76 ILE A C 1
ATOM 572 O O . ILE A 1 76 ? 10.794 -3.173 -4.110 1.00 95.25 76 ILE A O 1
ATOM 576 N N . CYS A 1 77 ? 11.622 -4.100 -5.973 1.00 94.94 77 CYS A N 1
ATOM 577 C CA . CYS A 1 77 ? 10.516 -5.047 -6.129 1.00 94.94 77 CYS A CA 1
ATOM 578 C C . CYS A 1 77 ? 10.346 -5.931 -4.888 1.00 94.94 77 CYS A C 1
ATOM 580 O O . CYS A 1 77 ? 9.248 -6.054 -4.347 1.00 94.94 77 CYS A O 1
ATOM 582 N N . ILE A 1 78 ? 11.449 -6.517 -4.418 1.00 95.94 78 ILE A N 1
ATOM 583 C CA . ILE A 1 78 ? 11.459 -7.387 -3.240 1.00 95.94 78 ILE A CA 1
ATOM 584 C C . ILE A 1 78 ? 11.042 -6.606 -1.991 1.00 95.94 78 ILE A C 1
ATOM 586 O O . ILE A 1 78 ? 10.218 -7.102 -1.226 1.00 95.94 78 ILE A O 1
ATOM 590 N N . ASP A 1 79 ? 11.557 -5.390 -1.801 1.00 96.00 79 ASP A N 1
ATOM 591 C CA . ASP A 1 79 ? 11.200 -4.528 -0.670 1.00 96.00 79 ASP A CA 1
ATOM 592 C C . ASP A 1 79 ? 9.689 -4.242 -0.627 1.00 96.00 79 ASP A C 1
ATOM 594 O O . ASP A 1 79 ? 9.027 -4.465 0.391 1.00 96.00 79 ASP A O 1
ATOM 598 N N . LEU A 1 80 ? 9.102 -3.877 -1.772 1.00 93.44 80 LEU A N 1
ATOM 599 C CA . LEU A 1 80 ? 7.660 -3.653 -1.897 1.00 93.44 80 LEU A CA 1
ATOM 600 C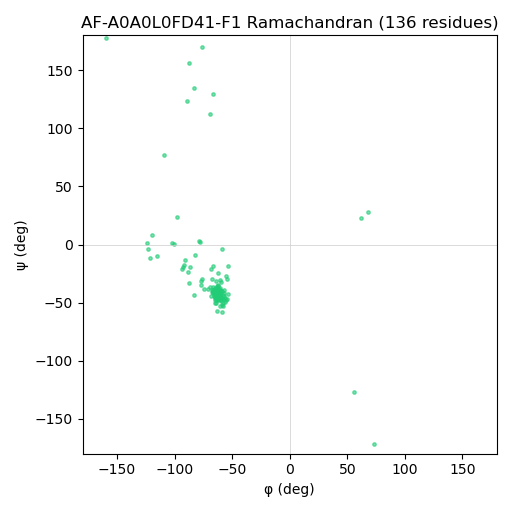 C . LEU A 1 80 ? 6.844 -4.912 -1.575 1.00 93.44 80 LEU A C 1
ATOM 602 O O . LEU A 1 80 ? 5.834 -4.816 -0.875 1.00 93.44 80 LEU A O 1
ATOM 606 N N . VAL A 1 81 ? 7.276 -6.089 -2.046 1.00 93.94 81 VAL A N 1
ATOM 607 C CA . VAL A 1 81 ? 6.607 -7.372 -1.766 1.00 93.94 81 VAL A CA 1
ATOM 608 C C . VAL A 1 81 ? 6.701 -7.738 -0.283 1.00 93.94 81 VAL A C 1
ATOM 610 O O . VAL A 1 81 ? 5.712 -8.183 0.300 1.00 93.94 81 VAL A O 1
ATOM 613 N N . VAL A 1 82 ? 7.852 -7.526 0.359 1.00 96.12 82 VAL A N 1
ATOM 614 C CA . VAL A 1 82 ? 8.024 -7.783 1.797 1.00 96.12 82 VAL A CA 1
ATOM 615 C C . VAL A 1 82 ? 7.136 -6.849 2.621 1.00 96.12 82 VAL A C 1
ATOM 617 O O . VAL A 1 82 ? 6.397 -7.326 3.486 1.00 96.12 82 VAL A O 1
ATOM 620 N N . GLY A 1 83 ? 7.136 -5.546 2.324 1.00 93.12 83 GLY A N 1
ATOM 621 C CA . GLY A 1 83 ? 6.271 -4.572 2.997 1.00 93.12 83 GLY A CA 1
ATOM 622 C C . GLY A 1 83 ? 4.782 -4.893 2.831 1.00 93.12 83 GLY A C 1
ATOM 623 O O . GLY A 1 83 ? 4.013 -4.821 3.795 1.00 93.12 83 GLY A O 1
ATOM 624 N N . PHE A 1 84 ? 4.389 -5.339 1.637 1.00 91.88 84 PHE A N 1
ATOM 625 C CA . PHE A 1 84 ? 3.053 -5.849 1.347 1.00 91.88 84 PHE A CA 1
ATOM 626 C C . PHE A 1 84 ? 2.690 -7.063 2.230 1.00 91.88 84 PHE A C 1
ATOM 628 O O . PHE A 1 84 ? 1.657 -7.046 2.907 1.00 91.88 84 PHE A O 1
ATOM 635 N N . CYS A 1 85 ? 3.544 -8.090 2.279 1.00 95.31 85 CYS A N 1
ATOM 636 C CA . CYS A 1 85 ? 3.318 -9.308 3.066 1.00 95.31 85 CYS A CA 1
ATOM 637 C C . CYS A 1 85 ? 3.194 -9.023 4.568 1.00 95.31 85 CYS A C 1
ATOM 639 O O . CYS A 1 85 ? 2.288 -9.542 5.226 1.00 95.31 85 CYS A O 1
ATOM 641 N N . VAL A 1 86 ? 4.076 -8.179 5.112 1.00 97.12 86 VAL A N 1
ATOM 642 C CA . VAL A 1 86 ? 4.028 -7.761 6.521 1.00 97.12 86 VAL A CA 1
ATOM 643 C C . VAL A 1 86 ? 2.733 -7.003 6.807 1.00 97.12 86 VAL A C 1
ATOM 645 O O . VAL A 1 86 ? 2.047 -7.301 7.785 1.00 97.12 86 VAL A O 1
ATOM 648 N N . SER A 1 87 ? 2.347 -6.072 5.932 1.00 95.12 87 SER A N 1
ATOM 649 C CA . SER A 1 87 ? 1.111 -5.298 6.092 1.00 95.12 87 SER A CA 1
ATOM 650 C C . SER A 1 87 ? -0.131 -6.194 6.067 1.00 95.12 87 SER A C 1
ATOM 652 O O . SER A 1 87 ? -1.006 -6.052 6.921 1.00 95.12 87 SER A O 1
ATOM 654 N N . TRP A 1 88 ? -0.189 -7.170 5.154 1.00 96.62 88 TRP A N 1
ATOM 655 C CA . TRP A 1 88 ? -1.252 -8.179 5.129 1.00 96.62 88 TRP A CA 1
ATOM 656 C C . TRP A 1 88 ? -1.307 -8.986 6.425 1.00 96.62 88 TRP A C 1
ATOM 658 O O . TRP A 1 88 ? -2.375 -9.107 7.026 1.00 96.62 88 TRP A O 1
ATOM 668 N N . TYR A 1 89 ? -0.162 -9.495 6.885 1.00 97.06 89 TYR A N 1
ATOM 669 C CA . TYR A 1 89 ? -0.072 -10.270 8.121 1.00 97.06 89 TYR A CA 1
ATOM 670 C C . TYR A 1 89 ? -0.606 -9.492 9.335 1.00 97.06 89 TYR A C 1
ATOM 672 O O . TYR A 1 89 ? -1.347 -10.051 10.142 1.00 97.06 89 TYR A O 1
ATOM 680 N N . LEU A 1 90 ? -0.288 -8.198 9.436 1.00 95.19 90 LEU A N 1
ATOM 681 C CA . LEU A 1 90 ? -0.706 -7.342 10.550 1.00 95.19 90 LEU A CA 1
ATOM 682 C C . LEU A 1 90 ? -2.172 -6.892 10.470 1.00 95.19 90 LEU A C 1
ATOM 684 O O . LEU A 1 90 ? -2.834 -6.766 11.500 1.00 95.19 90 LEU A O 1
ATOM 688 N N . ILE A 1 91 ? -2.700 -6.645 9.269 1.00 94.88 91 ILE A N 1
ATOM 689 C CA . ILE A 1 91 ? -4.090 -6.198 9.079 1.00 94.88 91 ILE A CA 1
ATOM 690 C C . ILE A 1 91 ? -5.079 -7.360 9.238 1.00 94.88 91 ILE A C 1
ATOM 692 O O . ILE A 1 91 ? -6.206 -7.157 9.694 1.00 94.88 91 ILE A O 1
ATOM 696 N N . LEU A 1 92 ? -4.673 -8.582 8.883 1.00 95.94 92 LEU A N 1
ATOM 697 C CA . LEU A 1 92 ? -5.568 -9.734 8.787 1.00 95.94 92 LEU A CA 1
ATOM 698 C C . LEU A 1 92 ? -6.350 -10.052 10.081 1.00 95.94 92 LEU A C 1
ATOM 700 O O . LEU A 1 92 ? -7.561 -10.267 9.970 1.00 95.94 92 LEU A O 1
ATOM 704 N N . PRO A 1 93 ? -5.751 -10.072 11.292 1.00 95.06 93 PRO A N 1
ATOM 705 C CA . PRO A 1 93 ? -6.501 -10.303 12.529 1.00 95.06 93 PRO A CA 1
ATOM 706 C C . PRO A 1 93 ? -7.581 -9.242 12.760 1.00 95.06 93 PRO A C 1
ATOM 708 O O . PRO A 1 93 ? -8.744 -9.580 12.957 1.00 95.06 93 PRO A O 1
ATOM 711 N N . ARG A 1 94 ? -7.232 -7.959 12.604 1.00 93.88 94 ARG A N 1
ATOM 712 C CA . ARG A 1 94 ? -8.173 -6.840 12.782 1.00 93.88 94 ARG A CA 1
ATOM 713 C C . ARG A 1 94 ? -9.322 -6.889 11.783 1.00 93.88 94 ARG A C 1
ATOM 715 O O . ARG A 1 94 ? -10.472 -6.653 12.138 1.00 93.88 94 ARG A O 1
ATOM 722 N N . ALA A 1 95 ? -9.029 -7.244 10.533 1.00 95.12 95 ALA A N 1
ATOM 723 C CA . ALA A 1 95 ? -10.058 -7.401 9.515 1.00 95.12 95 ALA A CA 1
ATOM 724 C C . ALA A 1 95 ? -11.050 -8.522 9.857 1.00 95.12 95 ALA A C 1
ATOM 726 O O . ALA A 1 95 ? -12.257 -8.352 9.673 1.00 95.12 95 ALA A O 1
ATOM 727 N N . ARG A 1 96 ? -10.560 -9.644 10.398 1.00 95.38 96 ARG A N 1
ATOM 728 C CA . A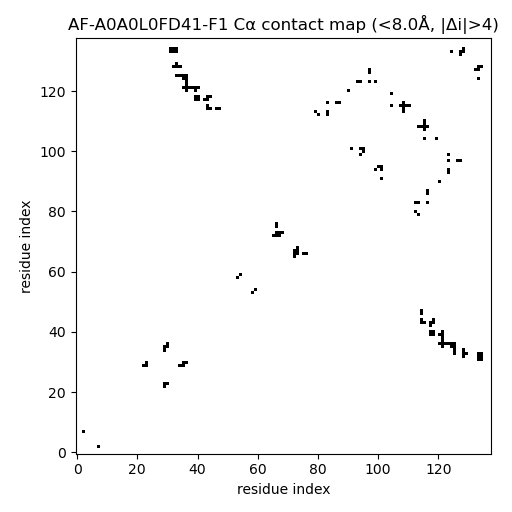RG A 1 96 ? -11.415 -10.737 10.880 1.00 95.38 96 ARG A CA 1
ATOM 729 C C . ARG A 1 96 ? -12.270 -10.295 12.065 1.00 95.38 96 ARG A C 1
ATOM 731 O O . ARG A 1 96 ? -13.474 -10.538 12.050 1.00 95.38 96 ARG A O 1
ATOM 738 N N . ASP A 1 97 ? -11.689 -9.581 13.024 1.00 92.88 97 ASP A N 1
ATOM 739 C CA . ASP A 1 97 ? -12.405 -9.075 14.202 1.00 92.88 97 ASP A CA 1
ATOM 740 C C . ASP A 1 97 ? -13.492 -8.047 13.838 1.00 92.88 97 ASP A C 1
ATOM 742 O O . ASP A 1 97 ? -14.545 -7.980 14.483 1.00 92.88 97 ASP A O 1
ATOM 746 N N . ALA A 1 98 ? -13.271 -7.276 12.769 1.00 91.31 98 ALA A N 1
ATOM 747 C CA . ALA A 1 98 ? -14.239 -6.354 12.168 1.00 91.31 98 ALA A CA 1
ATOM 748 C C . ALA A 1 98 ? -15.299 -7.050 11.276 1.00 91.31 98 ALA A C 1
ATOM 750 O O . ALA A 1 98 ? -16.135 -6.385 10.650 1.00 91.31 98 ALA A O 1
ATOM 751 N N . GLY A 1 99 ? -15.277 -8.386 11.192 1.00 93.50 99 GLY A N 1
ATOM 752 C CA . GLY A 1 99 ? -16.235 -9.184 10.422 1.00 93.50 99 GLY A CA 1
ATOM 753 C C . GLY A 1 99 ? -16.119 -9.002 8.906 1.00 93.50 99 GLY A C 1
ATOM 754 O O . GLY A 1 99 ? -17.116 -9.112 8.195 1.00 93.50 99 GLY A O 1
ATOM 755 N N . ILE A 1 100 ? -14.930 -8.666 8.399 1.00 96.12 100 ILE A N 1
ATOM 756 C CA . ILE A 1 100 ? -14.697 -8.437 6.971 1.00 96.12 100 ILE A CA 1
ATOM 757 C C . ILE A 1 100 ? -14.467 -9.775 6.255 1.00 96.12 100 ILE A C 1
ATOM 759 O O . ILE A 1 100 ? -13.681 -10.613 6.696 1.00 96.12 100 ILE A O 1
ATOM 763 N N . LEU A 1 101 ? -15.120 -9.963 5.103 1.00 96.62 101 LEU A N 1
ATOM 764 C CA . LEU A 1 101 ? -14.882 -11.108 4.222 1.00 96.62 101 LEU A CA 1
ATOM 765 C C . LEU A 1 101 ? -13.494 -11.002 3.581 1.00 96.62 101 LEU A C 1
ATOM 767 O O . LEU A 1 101 ? -13.257 -10.132 2.750 1.00 96.62 101 LEU A O 1
ATOM 771 N N . ILE A 1 102 ? -12.580 -11.899 3.942 1.00 97.62 102 ILE A N 1
ATOM 772 C CA . ILE A 1 102 ? -11.158 -11.767 3.586 1.00 97.62 102 ILE A CA 1
ATOM 773 C C . ILE A 1 102 ? -10.872 -12.072 2.109 1.00 97.62 102 ILE A C 1
ATOM 775 O O . ILE A 1 102 ? -10.044 -11.401 1.501 1.00 97.62 102 ILE A O 1
ATOM 779 N N . TYR A 1 103 ? -11.539 -13.061 1.508 1.00 97.00 103 TYR A N 1
ATOM 780 C CA . TYR A 1 103 ? -11.186 -13.532 0.160 1.00 97.00 103 TYR A CA 1
ATOM 781 C C . TYR A 1 103 ? -11.350 -12.481 -0.953 1.00 97.00 103 TYR A C 1
ATOM 783 O O . TYR A 1 103 ? -10.426 -12.354 -1.756 1.00 97.00 103 TYR A O 1
ATOM 791 N N . PRO A 1 104 ? -12.437 -11.682 -1.009 1.00 97.25 104 PRO A N 1
ATOM 792 C CA . PRO A 1 104 ? -12.530 -10.593 -1.984 1.00 97.25 104 PRO A CA 1
ATOM 793 C C . PRO A 1 104 ? -11.394 -9.574 -1.840 1.00 97.25 104 PRO A C 1
ATOM 795 O O . PRO A 1 104 ? -10.817 -9.140 -2.835 1.00 97.25 104 PRO A O 1
ATOM 798 N N . TRP A 1 105 ? -11.026 -9.240 -0.599 1.00 97.31 105 TRP A N 1
ATOM 799 C CA . TRP A 1 105 ? -9.911 -8.335 -0.331 1.00 97.31 105 TRP A CA 1
ATOM 800 C C . TRP A 1 105 ? -8.570 -8.935 -0.735 1.00 97.31 105 TRP A C 1
ATOM 802 O O . TRP A 1 105 ? -7.766 -8.227 -1.327 1.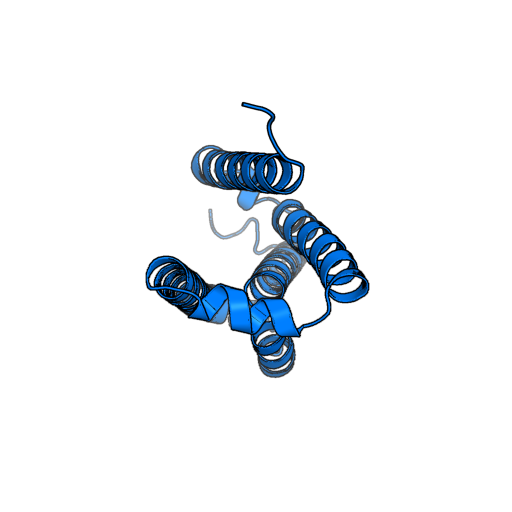00 97.31 105 TRP A O 1
ATOM 812 N N . LEU A 1 106 ? -8.347 -10.232 -0.504 1.00 96.81 106 LEU A N 1
ATOM 813 C CA . LEU A 1 106 ? -7.138 -10.918 -0.965 1.00 96.81 106 LEU A CA 1
ATOM 814 C C . LEU A 1 106 ? -6.971 -10.788 -2.484 1.00 96.81 106 LEU A C 1
ATOM 816 O O . LEU A 1 106 ? -5.881 -10.472 -2.947 1.00 96.81 106 LEU A O 1
ATOM 820 N N . VAL A 1 107 ? -8.049 -10.975 -3.253 1.00 97.62 107 VAL A N 1
ATOM 821 C CA . VAL A 1 107 ? -8.019 -10.805 -4.714 1.00 97.62 107 VAL A CA 1
ATOM 822 C C . VAL A 1 107 ? -7.635 -9.372 -5.079 1.00 97.62 107 VAL A C 1
ATOM 824 O O . VAL A 1 107 ? -6.666 -9.174 -5.804 1.00 97.62 107 VAL A O 1
ATOM 827 N N . ILE A 1 108 ? -8.330 -8.366 -4.537 1.00 96.19 108 ILE A N 1
ATOM 828 C CA . ILE A 1 108 ? -8.030 -6.948 -4.809 1.00 96.19 108 ILE A CA 1
ATOM 829 C C . ILE A 1 108 ? -6.562 -6.638 -4.510 1.00 96.19 108 ILE A C 1
ATOM 831 O O . ILE A 1 108 ? -5.867 -6.017 -5.312 1.00 96.19 108 ILE A O 1
ATOM 835 N N . VAL A 1 109 ? -6.084 -7.094 -3.360 1.00 95.50 109 VAL A N 1
ATOM 836 C CA . VAL A 1 109 ? -4.736 -6.842 -2.869 1.00 95.50 109 VAL A CA 1
ATOM 837 C C . VAL A 1 109 ? -3.673 -7.521 -3.738 1.00 95.50 109 VAL A C 1
ATOM 839 O O . VAL A 1 109 ? -2.681 -6.881 -4.069 1.00 95.50 109 VAL A O 1
ATOM 842 N N . LEU A 1 110 ? -3.883 -8.761 -4.189 1.00 94.69 110 LEU A N 1
ATOM 843 C CA . LEU A 1 110 ? -2.942 -9.444 -5.088 1.00 94.69 110 LEU A CA 1
ATOM 844 C C . LEU A 1 110 ? -2.786 -8.728 -6.436 1.00 94.69 110 LEU A C 1
ATOM 846 O O . LEU A 1 110 ? -1.690 -8.707 -6.989 1.00 94.69 110 LEU A O 1
ATOM 850 N N . PHE A 1 111 ? -3.858 -8.123 -6.953 1.00 94.06 111 PHE A N 1
ATOM 851 C CA . PHE A 1 111 ? -3.827 -7.424 -8.242 1.00 94.06 111 PHE A CA 1
ATOM 852 C C . PHE A 1 111 ? -3.385 -5.960 -8.153 1.00 94.06 111 PHE A C 1
ATOM 854 O O . PHE A 1 111 ? -2.995 -5.385 -9.165 1.00 94.06 111 PHE A O 1
ATOM 861 N N . THR A 1 112 ? -3.451 -5.342 -6.972 1.00 94.62 112 THR A N 1
ATOM 862 C CA . THR A 1 112 ? -3.189 -3.897 -6.808 1.00 94.62 112 THR A CA 1
ATOM 863 C C . THR A 1 112 ? -2.073 -3.576 -5.811 1.00 94.62 112 THR A C 1
ATOM 865 O O . THR A 1 112 ? -1.711 -2.411 -5.635 1.00 94.62 112 THR A O 1
ATOM 868 N N . GLY A 1 113 ? -1.511 -4.590 -5.149 1.00 93.94 113 GLY A N 1
ATOM 869 C CA . GLY A 1 113 ? -0.431 -4.460 -4.177 1.00 93.94 113 GLY A CA 1
ATOM 870 C C . GLY A 1 113 ? -0.776 -3.500 -3.037 1.00 93.94 113 GLY A C 1
ATOM 871 O O . GLY A 1 113 ? -1.823 -3.605 -2.388 1.00 93.94 113 GLY A O 1
ATOM 872 N N . ASN A 1 114 ? 0.106 -2.523 -2.805 1.00 94.25 114 ASN A N 1
ATOM 873 C CA . ASN A 1 114 ? -0.037 -1.568 -1.706 1.00 94.25 114 ASN A CA 1
ATOM 874 C C . ASN A 1 114 ? -1.248 -0.625 -1.848 1.00 94.25 114 ASN A C 1
ATOM 876 O O . ASN A 1 114 ? -1.709 -0.073 -0.848 1.00 94.25 114 ASN A O 1
ATOM 880 N N . ILE A 1 115 ? -1.826 -0.466 -3.044 1.00 96.12 115 ILE A N 1
ATOM 881 C CA . ILE A 1 115 ? -3.078 0.291 -3.218 1.00 96.12 115 ILE A CA 1
ATOM 882 C C . ILE A 1 115 ? -4.217 -0.433 -2.495 1.00 96.12 115 ILE A C 1
ATOM 884 O O . ILE A 1 115 ? -4.917 0.169 -1.674 1.00 96.12 115 ILE A O 1
ATOM 888 N N . GLY A 1 116 ? -4.358 -1.736 -2.757 1.00 96.56 116 GLY A N 1
ATOM 889 C CA . GLY A 1 116 ? -5.373 -2.591 -2.155 1.00 96.56 116 GLY A CA 1
ATOM 890 C C . GLY A 1 116 ? -5.175 -2.771 -0.656 1.00 96.56 116 GLY A C 1
ATOM 891 O O . GLY A 1 116 ? -6.152 -2.701 0.087 1.00 96.56 116 GLY A O 1
ATOM 892 N N . ILE A 1 117 ? -3.931 -2.941 -0.185 1.00 96.00 117 ILE A N 1
ATOM 893 C CA . ILE A 1 117 ? -3.677 -3.095 1.257 1.00 96.00 117 ILE A CA 1
ATOM 894 C C . ILE A 1 117 ? -4.051 -1.821 2.025 1.00 96.00 117 ILE A C 1
ATOM 896 O O . ILE A 1 117 ? -4.663 -1.887 3.091 1.00 96.00 117 ILE A O 1
ATOM 900 N N . THR A 1 118 ? -3.769 -0.652 1.442 1.00 95.12 118 THR A N 1
ATOM 901 C CA . THR A 1 118 ? -4.105 0.645 2.037 1.00 95.12 118 THR A CA 1
ATOM 902 C C . THR A 1 118 ? -5.619 0.885 2.007 1.00 95.12 118 THR A C 1
ATOM 904 O O . THR A 1 118 ? -6.184 1.363 2.991 1.00 95.12 118 THR A O 1
ATOM 907 N N . ALA A 1 119 ? -6.307 0.482 0.930 1.00 97.12 119 ALA A N 1
ATOM 908 C CA . ALA A 1 119 ? -7.772 0.497 0.867 1.00 97.12 119 ALA A CA 1
ATOM 909 C C . ALA A 1 119 ? -8.398 -0.417 1.931 1.00 97.12 119 ALA A C 1
ATOM 911 O O . ALA A 1 119 ? -9.353 -0.029 2.604 1.00 97.12 119 ALA A O 1
ATOM 912 N N . MET A 1 120 ? -7.840 -1.616 2.116 1.00 97.12 120 MET A N 1
ATOM 913 C CA . MET A 1 120 ? -8.295 -2.565 3.127 1.00 97.12 120 MET A CA 1
ATOM 914 C C . MET A 1 120 ? -8.108 -1.999 4.535 1.00 97.12 120 MET A C 1
ATOM 916 O O . MET A 1 120 ? -9.031 -2.078 5.339 1.00 97.12 120 MET A O 1
ATOM 920 N N . LEU A 1 121 ? -6.965 -1.365 4.824 1.00 94.88 121 LEU A N 1
ATOM 921 C CA . LEU A 1 121 ? -6.739 -0.672 6.094 1.00 94.88 121 LEU A CA 1
ATOM 922 C C . LEU A 1 121 ? -7.793 0.415 6.337 1.00 94.88 121 LEU A C 1
ATOM 924 O O . LEU A 1 121 ? -8.373 0.473 7.420 1.00 94.88 121 LEU A O 1
ATOM 928 N N . ALA A 1 122 ? -8.083 1.249 5.334 1.00 94.81 122 ALA A N 1
ATOM 929 C CA . ALA A 1 122 ? -9.138 2.253 5.441 1.00 94.81 122 ALA A CA 1
ATOM 930 C C . ALA A 1 122 ? -10.498 1.611 5.756 1.00 94.81 122 ALA A C 1
ATOM 932 O O . ALA A 1 122 ? -11.215 2.076 6.641 1.00 94.81 122 ALA A O 1
ATOM 933 N N . PHE A 1 123 ? -10.835 0.509 5.085 1.00 95.94 123 PHE A N 1
ATOM 934 C CA . PHE A 1 123 ? -12.091 -0.197 5.314 1.00 95.94 123 PHE A CA 1
ATOM 935 C C . PHE A 1 123 ? -12.174 -0.830 6.711 1.00 95.94 123 PHE A C 1
ATOM 937 O O . PHE A 1 123 ? -13.211 -0.726 7.366 1.00 95.94 123 PHE A O 1
ATOM 944 N N . VAL A 1 124 ? -11.082 -1.422 7.204 1.00 94.50 124 VAL A N 1
ATOM 945 C CA . VAL A 1 124 ? -10.979 -1.941 8.579 1.00 94.50 124 VAL A CA 1
ATOM 946 C C . VAL A 1 124 ? -11.248 -0.829 9.587 1.00 94.50 124 VAL A C 1
ATOM 948 O O . VAL A 1 124 ? -12.146 -0.960 10.414 1.00 94.50 124 VAL A O 1
ATOM 951 N N . LEU A 1 125 ? -10.541 0.297 9.470 1.00 91.88 125 LEU A N 1
ATOM 952 C CA . LEU A 1 125 ? -10.694 1.435 10.380 1.00 91.88 125 LEU A CA 1
ATOM 953 C C . LEU A 1 125 ? -12.103 2.042 10.319 1.00 91.88 125 LEU A C 1
ATOM 955 O O . LEU A 1 125 ? -12.646 2.468 11.337 1.00 91.88 125 LEU A O 1
ATOM 959 N N . PHE A 1 126 ? -12.722 2.065 9.138 1.00 92.50 126 PHE A N 1
ATOM 960 C CA . PHE A 1 126 ? -14.100 2.520 8.971 1.00 92.50 126 PHE A CA 1
ATOM 961 C C . PHE A 1 126 ? -15.087 1.616 9.720 1.00 92.50 126 PHE A C 1
ATOM 963 O O . PHE A 1 126 ? -15.957 2.111 10.436 1.00 92.50 126 PHE A O 1
ATOM 970 N N . ARG A 1 127 ? -14.928 0.294 9.610 1.00 92.19 127 ARG A N 1
ATOM 971 C CA . ARG A 1 127 ? -15.772 -0.690 10.306 1.00 92.19 127 ARG A CA 1
ATOM 972 C C . ARG A 1 127 ? -15.580 -0.628 11.821 1.00 92.19 127 ARG A C 1
ATOM 974 O O . ARG A 1 127 ? -16.556 -0.580 12.561 1.00 92.19 127 ARG A O 1
ATOM 981 N N . GLU A 1 128 ? -14.337 -0.533 12.284 1.00 90.25 128 GLU A N 1
ATOM 982 C CA . GLU A 1 128 ? -14.022 -0.358 13.706 1.00 90.25 128 GLU A CA 1
ATOM 983 C C . GLU A 1 128 ? -14.626 0.938 14.281 1.00 90.25 128 GLU A C 1
ATOM 985 O O . GLU A 1 128 ? -15.098 0.950 15.424 1.00 90.25 128 GLU A O 1
ATOM 990 N N . ALA A 1 129 ? -14.650 2.023 13.497 1.00 87.50 129 ALA A N 1
ATOM 991 C CA . ALA A 1 129 ? -15.295 3.277 13.877 1.00 87.50 129 ALA A CA 1
ATOM 992 C C . ALA A 1 129 ? -16.825 3.143 13.971 1.00 87.50 129 ALA A C 1
ATOM 994 O O . ALA A 1 129 ? -17.416 3.664 14.918 1.00 87.50 129 ALA A O 1
ATOM 995 N N . GLN A 1 130 ? -17.463 2.426 13.038 1.00 86.19 130 GLN A N 1
ATOM 996 C CA . GLN A 1 130 ? -18.909 2.164 13.067 1.00 86.19 130 GLN A CA 1
ATOM 997 C C . GLN A 1 130 ? -19.334 1.314 14.270 1.00 86.19 130 GLN A C 1
ATOM 999 O O . GLN A 1 130 ? -20.349 1.604 14.897 1.00 86.19 130 GLN A O 1
ATOM 1004 N N . ASP A 1 131 ? -18.535 0.313 14.639 1.00 83.06 131 ASP A N 1
ATOM 1005 C CA . ASP A 1 131 ? -18.830 -0.593 15.757 1.00 83.06 131 ASP A CA 1
ATOM 1006 C C . ASP A 1 131 ? -18.543 0.034 17.143 1.00 83.06 131 ASP A C 1
ATOM 1008 O O . ASP A 1 131 ? -18.648 -0.627 18.184 1.00 83.06 131 ASP A O 1
ATOM 1012 N N . GLY A 1 132 ? -18.108 1.301 17.189 1.00 71.56 132 GLY A N 1
ATOM 1013 C CA . GLY A 1 132 ? -17.672 1.966 18.420 1.00 71.56 132 GLY A CA 1
ATOM 1014 C C . GLY A 1 132 ? -16.454 1.291 19.066 1.00 71.56 132 GLY A C 1
ATOM 1015 O O . GLY A 1 132 ? -16.254 1.395 20.278 1.00 71.56 132 GLY A O 1
ATOM 1016 N N . ARG A 1 133 ? -15.667 0.544 18.279 1.00 65.69 133 ARG A N 1
ATOM 1017 C CA . ARG A 1 133 ? -14.420 -0.110 18.705 1.00 65.69 133 ARG A CA 1
ATOM 1018 C C . ARG A 1 133 ? -13.206 0.797 18.548 1.00 65.69 133 ARG A C 1
ATOM 1020 O O . ARG A 1 133 ? -12.273 0.652 19.328 1.00 65.69 133 ARG A O 1
ATOM 1027 N N . GLY A 1 134 ? -13.273 1.795 17.662 1.00 56.00 134 GLY A N 1
ATOM 1028 C CA . GLY A 1 134 ? -12.246 2.842 17.560 1.00 56.00 134 GLY A CA 1
ATOM 1029 C C . GLY A 1 134 ? -11.984 3.570 18.888 1.00 56.00 134 GLY A C 1
ATOM 1030 O O . GLY A 1 134 ? -10.858 3.944 19.172 1.00 56.00 134 GLY A O 1
ATOM 1031 N N . TYR A 1 135 ? -12.996 3.675 19.758 1.00 49.72 135 TYR A N 1
ATOM 1032 C CA . TYR A 1 135 ? -12.884 4.304 21.082 1.00 49.72 135 TYR A CA 1
ATOM 1033 C C . TYR A 1 135 ? -12.503 3.348 22.228 1.00 49.72 135 TYR A C 1
ATOM 1035 O O . TYR A 1 135 ? -12.214 3.821 23.320 1.00 49.72 135 TYR A O 1
ATOM 1043 N N . ARG A 1 136 ? -12.559 2.021 22.028 1.00 46.72 136 ARG A N 1
ATOM 1044 C CA . ARG A 1 136 ? -12.612 1.022 23.120 1.00 46.72 136 ARG A CA 1
ATOM 1045 C C . ARG A 1 136 ? -11.289 0.308 23.421 1.00 46.72 136 ARG A C 1
ATOM 1047 O O . ARG A 1 136 ? -11.272 -0.571 24.274 1.00 46.72 136 ARG A O 1
ATOM 1054 N N . GLN A 1 137 ? -10.212 0.652 22.716 1.00 45.91 137 GLN A N 1
ATOM 1055 C CA . GLN A 1 137 ? -8.858 0.148 22.993 1.00 45.91 137 GLN A CA 1
ATOM 1056 C C . GLN A 1 137 ? -8.012 1.131 23.827 1.00 45.91 137 GLN A C 1
ATOM 1058 O O . GLN A 1 137 ? -6.785 1.071 23.779 1.00 45.91 137 GLN A O 1
ATOM 1063 N N . LEU A 1 138 ? -8.666 2.019 24.589 1.00 45.03 138 LEU A N 1
ATOM 1064 C CA . LEU A 1 138 ? -8.055 2.872 25.612 1.00 45.03 138 LEU A CA 1
ATOM 1065 C C . LEU A 1 138 ? -8.697 2.592 26.971 1.00 45.03 138 LEU A C 1
ATOM 1067 O O . LEU A 1 138 ? -9.947 2.635 27.035 1.00 45.03 138 LEU A O 1
#

Sequence (138 aa):
MTITLPEIYAACALACGAVFLVTSTFSGSFMTGSKAYIVPAIFSSGFLSFSIITIVNEGLAPVWYNHTLNYWGSQICIDLVVGFCVSWYLILPRARDAGILIYPWLVIVLFTGNIGITAMLAFVLFREAQDGRGYRQL